Protein AF-A0AAW4UKB0-F1 (afdb_monomer_lite)

InterPro domains:
  IPR007197 Radical SAM [SFLDS00029] (28-83)
  IPR013785 Aldolase-type TIM barrel [G3DSA:3.20.20.70] (5-83)
  IPR058240 Radical SAM superfamily [SSF102114] (22-83)

Organism: NCBI:txid39491

pLDDT: mean 97.52, std 4.56, range [63.75, 98.88]

Sequence (83 aa):
VMAKIPVLEIFGPTIQGEGRVIGRKTMFVRTAGCDYRCSWCDSSFTWDGSMKDEIQMMTAEEIYDRLYEIGGDCFNHVTISGG

Structure (mmCIF, N/CA/C/O backbone):
data_AF-A0AAW4UKB0-F1
#
_entry.id   AF-A0AAW4UKB0-F1
#
loop_
_atom_site.group_PDB
_atom_site.id
_atom_site.type_symbol
_atom_site.label_atom_id
_atom_site.label_alt_id
_atom_site.label_comp_id
_atom_site.label_asym_id
_atom_site.label_entity_id
_atom_site.label_seq_id
_atom_site.pdbx_PDB_ins_code
_atom_site.Cartn_x
_atom_site.Cartn_y
_atom_site.Cartn_z
_atom_site.occupancy
_atom_site.B_iso_or_equiv
_atom_site.auth_seq_id
_atom_site.auth_comp_id
_atom_site.auth_asym_id
_atom_site.auth_atom_id
_atom_site.pdbx_PDB_model_num
ATOM 1 N N . VAL A 1 1 ? -13.569 -9.024 19.962 1.00 63.75 1 VAL A N 1
ATOM 2 C CA . VAL A 1 1 ? -12.309 -8.272 19.755 1.00 63.75 1 VAL A CA 1
ATOM 3 C C . VAL A 1 1 ? -12.208 -8.001 18.267 1.00 63.75 1 VAL A C 1
ATOM 5 O O . VAL A 1 1 ? -12.377 -8.951 17.513 1.00 63.75 1 VAL A O 1
ATOM 8 N N . MET A 1 2 ? -12.061 -6.745 17.842 1.00 79.38 2 MET A N 1
ATOM 9 C CA . MET A 1 2 ? -11.864 -6.436 16.419 1.00 79.38 2 MET A CA 1
ATOM 10 C C . MET A 1 2 ? -10.512 -6.997 15.966 1.00 79.38 2 MET A C 1
ATOM 12 O O . MET A 1 2 ? -9.530 -6.904 16.704 1.00 79.38 2 MET A O 1
ATOM 16 N N . ALA A 1 3 ? -10.479 -7.630 14.793 1.00 92.12 3 ALA A N 1
ATOM 17 C CA . ALA A 1 3 ? -9.246 -8.169 14.235 1.00 92.12 3 ALA A CA 1
ATOM 18 C C . ALA A 1 3 ? -8.304 -7.020 13.852 1.00 92.12 3 ALA A C 1
ATOM 20 O O . ALA A 1 3 ? -8.749 -6.010 13.309 1.00 92.12 3 ALA A O 1
ATOM 21 N N . LYS A 1 4 ? -7.011 -7.185 14.141 1.00 97.38 4 LYS A N 1
ATOM 22 C CA . LYS A 1 4 ? -5.967 -6.240 13.740 1.00 97.38 4 LYS A CA 1
ATOM 23 C C . LYS A 1 4 ? -5.151 -6.811 12.584 1.00 97.38 4 LYS A C 1
ATOM 25 O O . LYS A 1 4 ? -4.872 -8.008 12.564 1.00 97.38 4 LYS A O 1
ATOM 30 N N . ILE A 1 5 ? -4.755 -5.942 11.665 1.00 98.50 5 ILE A N 1
ATOM 31 C CA . ILE A 1 5 ? -4.019 -6.237 10.439 1.00 98.50 5 ILE A CA 1
ATOM 32 C C . ILE A 1 5 ? -2.607 -5.641 10.579 1.00 98.50 5 ILE A C 1
ATOM 34 O O . ILE A 1 5 ? -2.499 -4.476 10.963 1.00 98.50 5 ILE A O 1
ATOM 38 N N . PRO A 1 6 ? -1.534 -6.405 10.302 1.00 98.50 6 PRO A N 1
ATOM 39 C CA . PRO A 1 6 ? -0.163 -5.902 10.340 1.00 98.50 6 PRO A CA 1
ATOM 40 C C . PRO A 1 6 ? 0.148 -5.100 9.070 1.00 98.50 6 PRO A C 1
ATOM 42 O O . PRO A 1 6 ? 0.396 -5.673 8.009 1.00 98.50 6 PRO A O 1
ATOM 45 N N . VAL A 1 7 ? 0.128 -3.775 9.165 1.00 98.75 7 VAL A N 1
ATOM 46 C CA . VAL A 1 7 ? 0.370 -2.859 8.044 1.00 98.75 7 VAL A CA 1
ATOM 47 C C . VAL A 1 7 ? 1.773 -2.264 8.147 1.00 98.75 7 VAL A C 1
ATOM 49 O O . VAL A 1 7 ? 2.186 -1.848 9.225 1.00 98.75 7 VAL A O 1
ATOM 52 N N . LEU A 1 8 ? 2.495 -2.220 7.026 1.00 98.62 8 LEU A N 1
ATOM 53 C CA . LEU A 1 8 ? 3.793 -1.543 6.904 1.00 98.62 8 LEU A CA 1
ATOM 54 C C . LEU A 1 8 ? 3.666 -0.201 6.194 1.00 98.62 8 LEU A C 1
ATOM 56 O O . LEU A 1 8 ? 4.201 0.797 6.659 1.00 98.62 8 LEU A O 1
ATOM 60 N N . GLU A 1 9 ? 2.941 -0.164 5.075 1.00 98.69 9 GLU A N 1
ATOM 61 C CA . GLU A 1 9 ? 2.830 1.047 4.266 1.00 98.69 9 GLU A CA 1
ATOM 62 C C . GLU A 1 9 ? 1.380 1.323 3.872 1.00 98.69 9 GLU A C 1
ATOM 64 O O . GLU A 1 9 ? 0.642 0.421 3.467 1.00 98.69 9 GLU A O 1
ATOM 69 N N . ILE A 1 10 ? 0.995 2.599 3.918 1.00 98.88 10 ILE A N 1
ATOM 70 C CA . ILE A 1 10 ? -0.208 3.126 3.271 1.00 98.88 10 ILE A CA 1
ATOM 71 C C . ILE A 1 10 ? 0.208 4.368 2.489 1.00 98.88 10 ILE A C 1
ATOM 73 O O . ILE A 1 10 ? 0.728 5.318 3.074 1.00 98.88 10 ILE A O 1
ATOM 77 N N . PHE A 1 11 ? -0.002 4.368 1.172 1.00 98.81 11 PHE A N 1
ATOM 78 C CA . PHE A 1 11 ? 0.420 5.475 0.308 1.00 98.81 11 PHE A CA 1
ATOM 79 C C . PHE A 1 11 ? -0.442 5.616 -0.952 1.00 98.81 11 PHE A C 1
ATOM 81 O O . PHE A 1 11 ? -1.194 4.720 -1.335 1.00 98.81 11 PHE A O 1
ATOM 88 N N . GLY A 1 12 ? -0.316 6.766 -1.611 1.00 98.38 12 GLY A N 1
ATOM 89 C CA . GLY A 1 12 ? -1.054 7.141 -2.816 1.00 98.38 12 GLY A CA 1
ATOM 90 C C . GLY A 1 12 ? -1.651 8.553 -2.697 1.00 98.38 12 GLY A C 1
ATOM 91 O O . GLY A 1 12 ? -1.311 9.260 -1.754 1.00 98.38 12 GLY A O 1
ATOM 92 N N . PRO A 1 13 ? -2.520 8.978 -3.632 1.00 98.38 13 PRO A N 1
ATOM 93 C CA . PRO A 1 13 ? -2.898 8.255 -4.842 1.00 98.38 13 PRO A CA 1
ATOM 94 C C . PRO A 1 13 ? -1.701 8.104 -5.788 1.00 98.38 13 PRO A C 1
ATOM 96 O O . PRO A 1 13 ? -1.016 9.071 -6.105 1.00 98.38 13 PRO A O 1
ATOM 99 N N . THR A 1 14 ? -1.454 6.884 -6.250 1.00 98.62 14 THR A N 1
ATOM 100 C CA . THR A 1 14 ? -0.418 6.535 -7.232 1.00 98.62 14 THR A CA 1
ATOM 101 C C . THR A 1 14 ? -1.053 5.796 -8.413 1.00 98.62 14 THR A C 1
ATOM 103 O O . THR A 1 14 ? -2.279 5.721 -8.517 1.00 98.62 14 THR A O 1
ATOM 106 N N . ILE A 1 15 ? -0.247 5.254 -9.321 1.00 98.62 15 ILE A N 1
ATOM 107 C CA . ILE A 1 15 ? -0.680 4.448 -10.462 1.00 98.62 15 ILE A CA 1
ATOM 108 C C . ILE A 1 15 ? -0.316 2.980 -10.210 1.00 98.62 15 ILE A C 1
ATOM 110 O O . ILE A 1 15 ?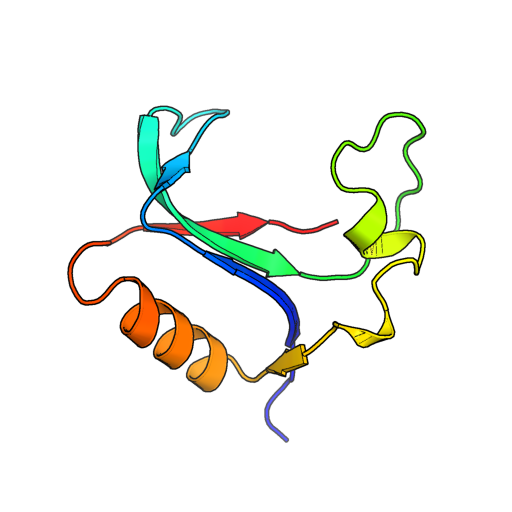 0.820 2.684 -9.853 1.00 98.62 15 ILE A O 1
ATOM 114 N N . GLN A 1 16 ? -1.258 2.050 -10.411 1.00 98.75 16 GLN A N 1
ATOM 115 C CA . GLN A 1 16 ? -0.950 0.618 -10.448 1.00 98.75 16 GLN A CA 1
ATOM 116 C C . GLN A 1 16 ? 0.028 0.358 -11.601 1.00 98.75 16 GLN A C 1
ATOM 118 O O . GLN A 1 16 ? -0.295 0.627 -12.758 1.00 98.75 16 GLN A O 1
ATOM 123 N N . GLY A 1 17 ? 1.215 -0.145 -11.278 1.00 98.62 17 GLY A N 1
ATOM 124 C CA . GLY A 1 17 ? 2.293 -0.371 -12.237 1.00 98.62 17 GLY A CA 1
ATOM 125 C C . GLY A 1 17 ? 2.188 -1.687 -13.001 1.00 98.62 17 GLY A C 1
ATOM 126 O O . GLY A 1 17 ? 2.880 -1.844 -14.000 1.00 98.62 17 GLY A O 1
ATOM 127 N N . GLU A 1 18 ? 1.331 -2.619 -12.568 1.00 98.75 18 GLU A N 1
ATOM 128 C CA . GLU A 1 18 ? 1.380 -4.001 -13.055 1.00 98.75 18 GLU A CA 1
ATOM 129 C C . GLU A 1 18 ? 0.012 -4.644 -13.325 1.00 98.75 18 GLU A C 1
ATOM 131 O O . GLU A 1 18 ? -1.045 -4.224 -12.842 1.00 98.75 18 GLU A O 1
ATOM 136 N N . GLY A 1 19 ? 0.055 -5.731 -14.100 1.00 98.31 19 GLY A N 1
ATOM 137 C CA . GLY A 1 19 ? -1.062 -6.646 -14.299 1.00 98.31 19 GLY A CA 1
ATOM 138 C C . GLY A 1 19 ? -2.245 -6.053 -15.066 1.00 98.31 19 GLY A C 1
ATOM 139 O O . GLY A 1 19 ? -2.126 -5.135 -15.874 1.00 98.31 19 GLY A O 1
ATOM 140 N N . ARG A 1 20 ? -3.430 -6.622 -14.821 1.00 98.44 20 ARG A N 1
ATOM 141 C CA . ARG A 1 20 ? -4.656 -6.339 -15.587 1.00 98.44 20 ARG A CA 1
ATOM 142 C C . ARG A 1 20 ? -5.142 -4.890 -15.476 1.00 98.44 20 ARG A C 1
ATOM 144 O O . ARG A 1 20 ? -5.855 -4.430 -16.362 1.00 98.44 20 ARG A O 1
ATOM 151 N N . VAL A 1 21 ? -4.809 -4.201 -14.387 1.00 98.38 21 VAL A N 1
ATOM 152 C CA . VAL A 1 21 ? -5.248 -2.820 -14.125 1.00 98.38 21 VAL A CA 1
ATOM 153 C C . VAL A 1 21 ? -4.076 -1.839 -14.080 1.00 98.38 21 VAL A C 1
ATOM 155 O O . VAL A 1 21 ? -4.174 -0.793 -13.442 1.00 98.38 21 VAL A O 1
ATOM 158 N N . ILE A 1 22 ? -2.982 -2.158 -14.782 1.00 98.62 22 ILE A N 1
ATOM 159 C CA . ILE A 1 22 ? -1.877 -1.227 -15.024 1.00 98.62 22 ILE A CA 1
ATOM 160 C C . ILE A 1 22 ? -2.399 0.126 -15.540 1.00 98.62 22 ILE A C 1
ATOM 162 O O . ILE A 1 22 ? -3.315 0.189 -16.361 1.00 98.62 22 ILE A O 1
ATOM 166 N N . GLY A 1 23 ? -1.851 1.226 -15.025 1.00 98.56 23 GLY A N 1
ATOM 167 C CA . GLY A 1 23 ? -2.284 2.587 -15.353 1.00 98.56 23 GLY A CA 1
ATOM 168 C C . GLY A 1 23 ? -3.448 3.109 -14.500 1.00 98.56 23 GLY A C 1
ATOM 169 O O . GLY A 1 23 ? -3.773 4.297 -14.558 1.00 98.56 23 GLY A O 1
ATOM 170 N N . ARG A 1 24 ? -4.082 2.269 -13.670 1.00 98.56 24 ARG A N 1
ATOM 171 C CA . ARG A 1 24 ? -5.202 2.692 -12.820 1.00 98.56 24 ARG A CA 1
ATOM 172 C C . ARG A 1 24 ? -4.715 3.505 -11.617 1.00 98.56 24 ARG A C 1
ATOM 174 O O . ARG A 1 24 ? -3.885 3.031 -10.849 1.00 98.56 24 ARG A O 1
ATOM 181 N N . LYS A 1 25 ? -5.294 4.694 -11.399 1.00 98.75 25 LYS A N 1
ATOM 182 C CA . LYS A 1 25 ? -5.092 5.469 -10.162 1.00 98.75 25 LYS A CA 1
ATOM 183 C C . LYS A 1 25 ? -5.608 4.691 -8.949 1.00 98.75 25 LYS A C 1
ATOM 185 O O . LYS A 1 25 ? -6.762 4.266 -8.958 1.00 98.75 25 LYS A O 1
ATOM 190 N N . THR A 1 26 ? -4.779 4.540 -7.921 1.00 98.88 26 THR A N 1
ATOM 191 C CA . THR A 1 26 ? -5.060 3.710 -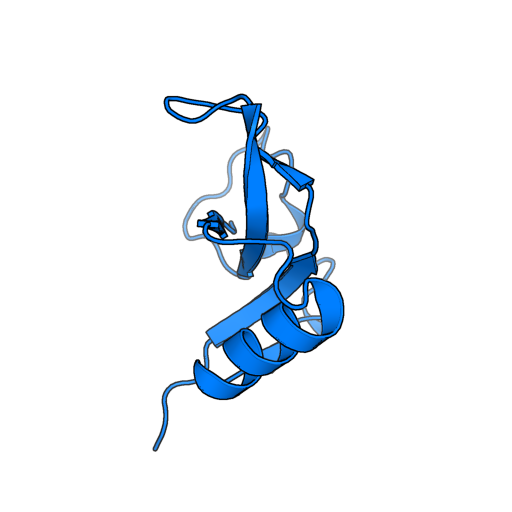6.747 1.00 98.88 26 THR A CA 1
ATOM 192 C C . THR A 1 26 ? -4.343 4.215 -5.497 1.00 98.88 26 THR A C 1
ATOM 194 O O . THR A 1 26 ? -3.280 4.826 -5.590 1.00 98.88 26 THR A O 1
ATOM 197 N N . MET A 1 27 ? -4.890 3.908 -4.325 1.00 98.88 27 MET A N 1
ATOM 198 C CA . MET A 1 27 ? -4.112 3.846 -3.082 1.00 98.88 27 MET A CA 1
ATOM 199 C C . MET A 1 27 ? -3.480 2.458 -2.926 1.00 98.88 27 MET A C 1
ATOM 201 O O . MET A 1 27 ? -3.931 1.503 -3.564 1.00 98.88 27 MET A O 1
ATOM 205 N N . PHE A 1 28 ? -2.471 2.333 -2.074 1.00 98.88 28 PHE A N 1
ATOM 206 C CA . PHE A 1 28 ? -1.860 1.065 -1.686 1.00 98.88 28 PHE A CA 1
ATOM 207 C C . PHE A 1 28 ? -1.915 0.874 -0.174 1.00 98.88 28 PHE A C 1
ATOM 209 O O . PHE A 1 28 ? -1.680 1.817 0.580 1.00 98.88 28 PHE A O 1
ATOM 216 N N . VAL A 1 29 ? -2.182 -0.363 0.241 1.00 98.88 29 VAL A N 1
ATOM 217 C CA . VAL A 1 29 ? -1.965 -0.861 1.604 1.00 98.88 29 VAL A CA 1
ATOM 218 C C . VAL A 1 29 ? -1.044 -2.070 1.485 1.00 98.88 29 VAL A C 1
ATOM 220 O O . VAL A 1 29 ? -1.408 -3.047 0.827 1.00 98.88 29 VAL A O 1
ATOM 223 N N . ARG A 1 30 ? 0.151 -2.000 2.077 1.00 98.81 30 ARG A N 1
ATOM 224 C CA . ARG A 1 30 ? 1.128 -3.095 2.103 1.00 98.81 30 ARG A CA 1
ATOM 225 C C . ARG A 1 30 ? 1.158 -3.724 3.490 1.00 98.81 30 ARG A C 1
ATOM 227 O O . ARG A 1 30 ? 1.509 -3.053 4.461 1.00 98.81 30 ARG A O 1
ATOM 234 N N . THR A 1 31 ? 0.799 -5.000 3.584 1.00 98.81 31 THR A N 1
ATOM 235 C CA . THR A 1 31 ? 0.879 -5.758 4.840 1.00 98.81 31 THR A CA 1
ATOM 236 C C . THR A 1 31 ? 2.273 -6.335 5.073 1.00 98.81 31 THR A C 1
ATOM 238 O O . THR A 1 31 ? 3.050 -6.494 4.131 1.0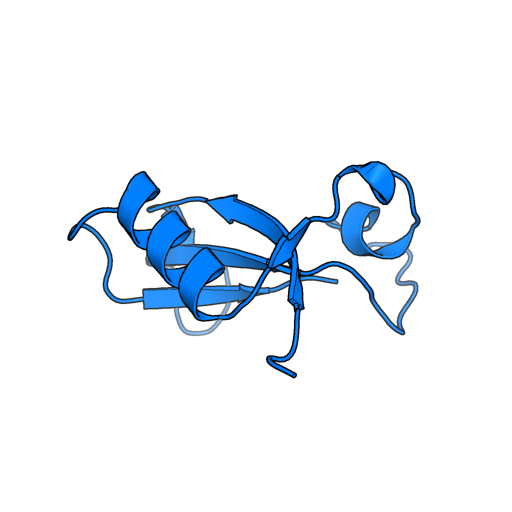0 98.81 31 THR A O 1
ATOM 241 N N . ALA A 1 32 ? 2.571 -6.676 6.325 1.00 98.62 32 ALA A N 1
ATOM 242 C CA . ALA A 1 32 ? 3.737 -7.479 6.682 1.00 98.62 32 ALA A CA 1
ATOM 243 C C . ALA A 1 32 ? 3.398 -8.973 6.743 1.00 98.62 32 ALA A C 1
ATOM 245 O O . ALA A 1 32 ? 2.322 -9.345 7.220 1.00 98.62 32 ALA A O 1
ATOM 246 N N . GLY A 1 33 ? 4.374 -9.807 6.397 1.00 98.31 33 GLY A N 1
ATOM 247 C CA . GLY A 1 33 ? 4.409 -11.233 6.690 1.00 98.31 33 GLY A CA 1
ATOM 248 C C . GLY A 1 33 ? 4.075 -12.135 5.506 1.00 98.31 33 GLY A C 1
ATOM 249 O O . GLY A 1 33 ? 2.904 -12.333 5.198 1.00 98.31 33 GLY A O 1
ATOM 250 N N . CYS A 1 34 ? 5.113 -12.804 4.989 1.00 98.44 34 CYS A N 1
ATOM 251 C CA . CYS A 1 34 ? 5.031 -13.797 3.919 1.00 98.44 34 CYS A CA 1
ATOM 252 C C . CYS A 1 34 ? 5.290 -15.201 4.451 1.00 98.44 34 CYS A C 1
ATOM 254 O O . CYS A 1 34 ? 6.146 -15.393 5.321 1.00 98.44 34 CYS A O 1
ATOM 256 N N . ASP A 1 35 ? 4.652 -16.213 3.876 1.00 98.31 35 ASP A N 1
ATOM 257 C CA . ASP A 1 35 ? 5.007 -17.624 4.058 1.00 98.31 35 ASP A CA 1
ATOM 258 C C . ASP A 1 35 ? 6.095 -18.093 3.068 1.00 98.31 35 ASP A C 1
ATOM 260 O O . ASP A 1 35 ? 6.709 -19.141 3.270 1.00 98.31 35 ASP A O 1
ATOM 264 N N . TYR A 1 36 ? 6.412 -17.286 2.048 1.00 98.25 36 TYR A N 1
ATOM 265 C CA . TYR A 1 36 ? 7.474 -17.539 1.067 1.00 98.25 36 TYR A CA 1
ATOM 266 C C . TYR A 1 36 ? 8.765 -16.776 1.398 1.00 98.25 36 TYR A C 1
ATOM 268 O O . TYR A 1 36 ? 8.773 -15.816 2.163 1.00 98.25 36 TYR A O 1
ATOM 276 N N . ARG A 1 37 ? 9.895 -17.212 0.824 1.00 97.44 37 ARG A N 1
ATOM 277 C CA . ARG A 1 37 ? 11.234 -16.609 1.004 1.00 97.44 37 ARG A CA 1
ATOM 278 C C . ARG A 1 37 ? 11.963 -16.482 -0.338 1.00 97.44 37 ARG A C 1
ATOM 280 O O . ARG A 1 37 ? 13.060 -17.007 -0.522 1.00 97.44 37 ARG A O 1
ATOM 287 N N . CYS A 1 38 ? 11.300 -15.862 -1.315 1.00 98.38 38 CYS A N 1
ATOM 288 C CA . CYS A 1 38 ? 11.816 -15.728 -2.679 1.00 98.38 38 CYS A CA 1
ATOM 289 C C . CYS A 1 38 ? 13.140 -14.946 -2.692 1.00 98.38 38 CYS A C 1
ATOM 291 O O . CYS A 1 38 ? 13.214 -13.851 -2.141 1.00 98.38 38 CYS A O 1
ATOM 293 N N . SER A 1 39 ? 14.164 -15.467 -3.376 1.00 98.12 39 SER A N 1
ATOM 294 C CA . SER A 1 39 ? 15.501 -14.846 -3.446 1.00 98.12 39 SER A CA 1
ATOM 295 C C . SER A 1 39 ? 15.552 -13.525 -4.223 1.00 98.12 39 SER A C 1
ATOM 297 O O . SER A 1 39 ? 16.542 -12.807 -4.145 1.00 98.12 39 SER A O 1
ATOM 299 N N . TRP A 1 40 ? 14.500 -13.216 -4.977 1.00 98.06 40 TRP A N 1
ATOM 300 C CA . TRP A 1 40 ? 14.370 -12.049 -5.854 1.00 98.06 40 TRP A CA 1
ATOM 301 C C . TRP A 1 40 ? 13.179 -11.160 -5.465 1.00 98.06 40 TRP A C 1
ATOM 303 O O . TRP A 1 40 ? 12.689 -10.393 -6.286 1.00 98.06 40 TRP A O 1
ATOM 313 N N . CYS A 1 41 ? 12.683 -11.280 -4.228 1.00 98.44 41 CYS A N 1
ATOM 314 C CA . CYS A 1 41 ? 11.602 -10.427 -3.740 1.00 98.44 41 CYS A CA 1
ATOM 315 C C . CYS A 1 41 ? 12.068 -8.965 -3.686 1.00 98.44 41 CYS A C 1
ATOM 317 O O . CYS A 1 41 ? 12.985 -8.635 -2.938 1.00 98.44 41 CYS A O 1
ATOM 319 N N . ASP A 1 42 ? 11.418 -8.094 -4.453 1.00 98.25 42 ASP A N 1
ATOM 320 C CA . ASP A 1 42 ? 11.692 -6.650 -4.463 1.00 98.25 42 ASP A CA 1
ATOM 321 C C . ASP A 1 42 ? 11.222 -5.924 -3.189 1.00 98.25 42 ASP A C 1
ATOM 323 O O . ASP A 1 42 ? 11.621 -4.792 -2.929 1.00 98.25 42 ASP A O 1
ATOM 327 N N . SER A 1 43 ? 10.398 -6.597 -2.386 1.00 98.00 43 SER A N 1
ATOM 328 C CA . SER A 1 43 ? 9.772 -6.081 -1.173 1.00 98.00 43 SER A CA 1
ATOM 329 C C . SER A 1 43 ? 10.112 -6.961 0.038 1.00 98.00 43 SER A C 1
ATOM 331 O O . SER A 1 43 ? 9.267 -7.155 0.909 1.00 98.00 43 SER A O 1
ATOM 333 N N . SER A 1 44 ? 11.323 -7.539 0.104 1.00 98.44 44 SER A N 1
ATOM 334 C CA . SER A 1 44 ? 11.700 -8.528 1.138 1.00 98.44 44 SER A CA 1
ATOM 335 C C . SER A 1 44 ? 11.550 -8.028 2.576 1.00 98.44 44 SER A C 1
ATOM 337 O O . SER A 1 44 ? 11.256 -8.823 3.468 1.00 98.44 44 SER A O 1
ATOM 339 N N . PHE A 1 45 ? 11.658 -6.711 2.777 1.00 98.31 45 PHE A N 1
ATOM 340 C CA . PHE A 1 45 ? 11.480 -6.024 4.060 1.00 98.31 45 PHE A CA 1
ATOM 341 C C . PHE A 1 45 ? 10.131 -6.318 4.739 1.00 98.31 45 PHE A C 1
ATOM 343 O O . PHE A 1 45 ? 9.989 -6.178 5.953 1.00 98.31 45 PHE A O 1
ATOM 350 N N . THR A 1 46 ? 9.136 -6.754 3.961 1.00 98.38 46 THR A N 1
ATOM 351 C CA . THR A 1 46 ? 7.823 -7.187 4.457 1.00 98.38 46 THR A CA 1
ATOM 352 C C . THR A 1 46 ? 7.876 -8.472 5.289 1.00 98.38 46 THR A C 1
ATOM 354 O O . THR A 1 46 ? 7.006 -8.681 6.137 1.00 98.38 46 THR A O 1
ATOM 357 N N . TRP A 1 47 ? 8.910 -9.309 5.119 1.00 98.25 47 TRP A N 1
ATOM 358 C CA . TRP A 1 47 ? 9.015 -10.621 5.768 1.00 98.25 47 TRP A CA 1
ATOM 359 C C . TRP A 1 47 ? 10.398 -10.989 6.321 1.00 98.25 47 TRP A C 1
ATOM 361 O O . TRP A 1 47 ? 10.486 -11.922 7.126 1.00 98.25 47 TRP A O 1
ATOM 371 N N . ASP A 1 48 ? 11.479 -10.317 5.920 1.00 97.81 48 ASP A N 1
ATOM 372 C CA . ASP A 1 48 ? 12.848 -10.622 6.374 1.00 97.81 48 ASP A CA 1
ATOM 373 C C . ASP A 1 48 ? 13.162 -10.089 7.787 1.00 97.81 48 ASP A C 1
ATOM 375 O O . ASP A 1 48 ? 14.162 -10.471 8.398 1.00 97.81 48 ASP A O 1
ATOM 379 N N . GLY A 1 49 ? 12.261 -9.270 8.337 1.00 97.12 49 GLY A N 1
ATOM 380 C CA . GLY A 1 49 ? 12.344 -8.705 9.679 1.00 97.12 49 GLY A CA 1
ATOM 381 C C . GLY A 1 49 ? 13.060 -7.358 9.759 1.00 97.12 49 GLY A C 1
ATOM 382 O O . GLY A 1 49 ? 13.092 -6.791 10.851 1.00 97.12 49 GLY A O 1
ATOM 383 N N . SER A 1 50 ? 13.579 -6.816 8.651 1.00 97.94 50 SER A N 1
ATOM 384 C CA . SER A 1 50 ? 14.310 -5.541 8.644 1.00 97.94 50 SER A CA 1
ATOM 385 C C . SER A 1 50 ? 13.456 -4.348 9.080 1.00 97.94 50 SER A C 1
ATOM 387 O O . SER A 1 50 ? 14.000 -3.384 9.606 1.00 97.94 50 SER A O 1
ATOM 389 N N . MET A 1 51 ? 12.134 -4.423 8.889 1.00 97.94 51 MET A N 1
ATOM 390 C CA . MET A 1 51 ? 11.163 -3.382 9.264 1.00 97.94 51 MET A CA 1
ATOM 391 C C . MET A 1 51 ? 10.131 -3.878 10.287 1.00 97.94 51 MET A C 1
ATOM 393 O O . MET A 1 51 ? 9.024 -3.353 10.384 1.00 97.94 51 MET A O 1
ATOM 397 N N . LYS A 1 52 ? 10.459 -4.912 11.071 1.00 97.44 52 LYS A N 1
ATOM 398 C CA . LYS A 1 52 ? 9.506 -5.505 12.024 1.00 97.44 52 LYS A CA 1
ATOM 399 C C . LYS A 1 52 ? 8.981 -4.498 13.055 1.00 97.44 52 LYS A C 1
ATOM 401 O O . LYS A 1 52 ? 7.813 -4.573 13.430 1.00 97.44 52 LYS A O 1
ATOM 406 N N . ASP A 1 53 ? 9.827 -3.566 13.485 1.00 98.00 53 ASP A N 1
ATOM 407 C CA . ASP A 1 53 ? 9.473 -2.544 14.478 1.00 98.00 53 ASP A CA 1
ATOM 408 C C . ASP A 1 53 ? 8.597 -1.420 13.895 1.00 98.00 53 ASP A C 1
ATOM 410 O O . ASP A 1 53 ? 8.023 -0.632 14.644 1.00 98.00 53 ASP A O 1
ATOM 414 N N . GLU A 1 54 ? 8.448 -1.367 12.568 1.00 98.19 54 GLU A N 1
ATOM 415 C CA . GLU A 1 54 ? 7.601 -0.398 11.864 1.00 98.19 54 GLU A CA 1
ATOM 416 C C . GLU A 1 54 ? 6.177 -0.926 11.624 1.00 98.19 54 GLU A C 1
ATOM 418 O O . GLU A 1 54 ? 5.301 -0.173 11.203 1.00 98.19 54 GLU A O 1
ATOM 423 N N . ILE A 1 55 ? 5.916 -2.206 11.919 1.00 98.56 55 ILE A N 1
ATOM 424 C CA . ILE A 1 55 ? 4.602 -2.826 11.723 1.00 98.56 55 ILE A CA 1
ATOM 425 C C . ILE A 1 55 ? 3.567 -2.181 12.649 1.00 98.56 55 ILE A C 1
ATOM 427 O O . ILE A 1 55 ? 3.654 -2.257 13.877 1.00 98.56 55 ILE A O 1
ATOM 431 N N . GLN A 1 56 ? 2.513 -1.635 12.050 1.00 98.56 56 GLN A N 1
ATOM 432 C CA . GLN A 1 56 ? 1.368 -1.077 12.756 1.00 98.56 56 GLN A CA 1
ATOM 433 C C . GLN A 1 56 ? 0.206 -2.069 12.746 1.00 98.56 56 GLN A C 1
ATOM 435 O O . GLN A 1 56 ? -0.268 -2.494 11.695 1.00 98.56 56 GLN A O 1
ATOM 440 N N . MET A 1 57 ? -0.277 -2.440 13.933 1.00 98.38 57 MET A N 1
ATOM 441 C CA . MET A 1 57 ? -1.443 -3.316 14.078 1.00 98.38 57 MET A CA 1
ATOM 442 C C . MET A 1 57 ? -2.725 -2.483 14.056 1.00 98.38 57 MET A C 1
ATOM 444 O O . MET A 1 57 ? -3.138 -1.970 15.102 1.00 98.38 57 MET A O 1
ATOM 448 N N . MET A 1 58 ? -3.346 -2.393 12.880 1.00 98.50 58 MET A N 1
ATOM 449 C CA . MET A 1 58 ? -4.483 -1.509 12.607 1.00 98.50 58 MET A CA 1
ATOM 450 C C . MET A 1 58 ? -5.803 -2.278 12.459 1.00 98.50 58 MET A C 1
ATOM 452 O O . MET A 1 58 ? -5.807 -3.413 11.980 1.00 98.50 58 MET A O 1
ATOM 456 N N . THR A 1 59 ? -6.937 -1.692 12.835 1.00 98.50 59 THR A N 1
ATOM 457 C CA . THR A 1 59 ? -8.263 -2.193 12.434 1.00 98.50 59 THR A CA 1
ATOM 458 C C . THR A 1 59 ? -8.591 -1.780 10.996 1.00 98.50 59 THR A C 1
ATOM 460 O O . THR A 1 59 ? -7.891 -0.971 10.385 1.00 98.50 59 THR A O 1
ATOM 463 N N . ALA A 1 60 ? -9.663 -2.335 10.425 1.00 98.19 60 ALA A N 1
ATOM 464 C CA . ALA A 1 60 ? -10.111 -1.946 9.088 1.00 98.19 60 ALA A CA 1
ATOM 465 C C . ALA A 1 60 ? -10.526 -0.465 9.030 1.00 98.19 60 ALA A C 1
ATOM 467 O O . ALA A 1 60 ? -10.249 0.212 8.042 1.00 98.19 60 ALA A O 1
ATOM 468 N N . GLU A 1 61 ? -11.148 0.034 10.098 1.00 98.12 61 GLU A N 1
ATOM 469 C CA . GLU A 1 61 ? -11.550 1.431 10.254 1.00 98.12 61 GLU A CA 1
ATOM 470 C C . GLU A 1 61 ? -10.326 2.352 10.299 1.00 98.12 61 GLU A C 1
ATOM 472 O O . GLU A 1 61 ? -10.268 3.314 9.543 1.00 98.12 61 GLU A O 1
ATOM 477 N N . GLU A 1 62 ? -9.296 2.005 11.080 1.00 98.62 62 GLU A N 1
ATOM 478 C CA . GLU A 1 62 ? -8.052 2.787 11.150 1.00 98.62 62 GLU A CA 1
ATOM 479 C C . GLU A 1 62 ? -7.340 2.861 9.784 1.00 98.62 62 GLU A C 1
ATOM 481 O O . GLU A 1 62 ? -6.818 3.910 9.404 1.00 98.62 62 GLU A O 1
ATOM 486 N N . ILE A 1 63 ? -7.334 1.765 9.011 1.00 98.75 63 ILE A N 1
ATOM 487 C CA . ILE A 1 63 ? -6.771 1.749 7.648 1.00 98.75 63 ILE A CA 1
ATOM 488 C C . ILE A 1 63 ? -7.592 2.643 6.716 1.00 98.75 63 ILE A C 1
ATOM 490 O O . ILE A 1 63 ? -7.025 3.403 5.930 1.00 98.75 63 ILE A O 1
ATOM 494 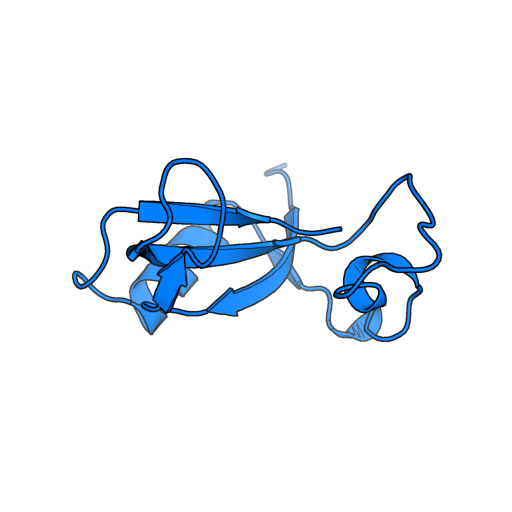N N . TYR A 1 64 ? -8.920 2.552 6.787 1.00 98.38 64 TYR A N 1
ATOM 495 C CA . TYR A 1 64 ? -9.824 3.359 5.973 1.00 98.38 64 TYR A CA 1
ATOM 496 C C . TYR A 1 64 ? -9.656 4.855 6.255 1.00 98.38 64 TYR A C 1
ATOM 498 O O . TYR A 1 64 ? -9.492 5.639 5.318 1.00 98.38 64 TYR A O 1
ATOM 506 N N . ASP A 1 65 ? -9.609 5.238 7.529 1.00 98.56 65 ASP A N 1
ATOM 507 C CA . ASP A 1 65 ? -9.401 6.623 7.946 1.00 98.56 65 ASP A CA 1
ATOM 508 C C . ASP A 1 65 ? -8.054 7.147 7.437 1.00 98.56 65 ASP A C 1
ATOM 510 O O . ASP A 1 65 ? -7.985 8.241 6.875 1.00 98.56 65 ASP A O 1
ATOM 514 N N . ARG A 1 66 ? -6.992 6.334 7.518 1.00 98.69 66 ARG A N 1
ATOM 515 C CA . ARG A 1 66 ? -5.664 6.700 7.008 1.00 98.69 66 ARG A CA 1
ATOM 516 C C . ARG A 1 66 ? -5.634 6.859 5.484 1.00 98.69 66 ARG A C 1
ATOM 518 O O . ARG A 1 66 ? -4.966 7.757 4.971 1.00 98.69 66 ARG A O 1
ATOM 525 N N . LEU A 1 67 ? -6.358 6.016 4.746 1.00 98.81 67 LEU A N 1
ATOM 526 C CA . LEU A 1 67 ? -6.502 6.149 3.292 1.00 98.81 67 LEU A CA 1
ATOM 527 C C . LEU A 1 67 ? -7.177 7.473 2.917 1.00 98.81 67 LEU A C 1
ATOM 529 O O . LEU A 1 67 ? -6.714 8.147 1.997 1.00 98.81 67 LEU A O 1
ATOM 533 N N . TYR A 1 68 ? -8.232 7.857 3.638 1.00 98.38 68 TYR A N 1
ATOM 534 C CA . TYR A 1 68 ? -8.923 9.131 3.432 1.00 98.38 68 TYR A CA 1
ATOM 535 C C . TYR A 1 68 ? -8.099 10.339 3.879 1.00 98.38 68 TYR A C 1
ATOM 537 O O . TYR A 1 68 ? -8.127 11.364 3.203 1.00 98.38 68 TYR A O 1
ATOM 545 N N . GLU A 1 69 ? -7.321 10.225 4.954 1.00 98.62 69 GLU A N 1
ATOM 546 C CA . GLU A 1 69 ? -6.414 11.285 5.406 1.00 98.62 69 GLU A CA 1
ATOM 547 C C . GLU A 1 69 ? -5.371 11.633 4.331 1.00 98.62 69 GLU A C 1
ATOM 549 O O . GLU A 1 69 ? -5.080 12.804 4.096 1.00 98.62 69 GLU A O 1
ATOM 554 N N . ILE A 1 70 ? -4.829 10.618 3.651 1.00 98.56 70 ILE A N 1
ATOM 555 C CA . ILE A 1 70 ? -3.813 10.802 2.607 1.00 98.56 70 ILE A CA 1
ATOM 556 C C . ILE A 1 70 ? -4.457 11.174 1.264 1.00 98.56 70 ILE A C 1
ATOM 558 O O . ILE A 1 70 ? -4.010 12.092 0.577 1.00 98.56 70 ILE A O 1
ATOM 562 N N . GLY A 1 71 ? -5.469 10.412 0.846 1.00 98.06 71 GLY A N 1
ATOM 563 C CA . GLY A 1 71 ? -6.018 10.462 -0.506 1.00 98.06 71 GLY A CA 1
ATOM 564 C C . GLY A 1 71 ? -7.228 11.377 -0.680 1.00 98.06 71 GLY A C 1
ATOM 565 O O . GLY A 1 71 ? -7.536 11.735 -1.819 1.00 98.06 71 GLY A O 1
ATOM 566 N N . GLY A 1 72 ? -7.923 11.745 0.400 1.00 98.00 72 GLY A N 1
ATOM 567 C CA . GLY A 1 72 ? -9.214 12.434 0.347 1.00 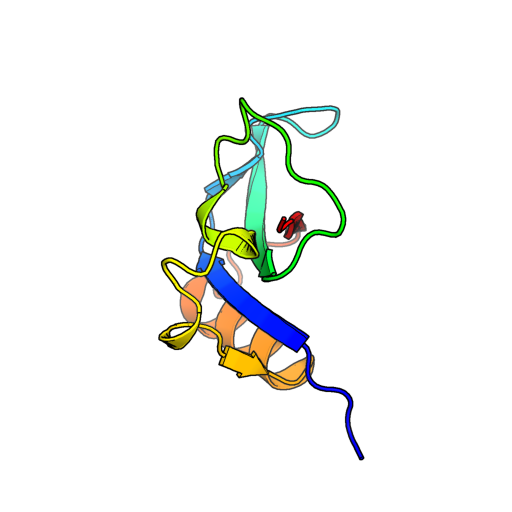98.00 72 GLY A CA 1
ATOM 568 C C . GLY A 1 72 ? -10.193 11.754 -0.616 1.00 98.00 72 GLY A C 1
ATOM 569 O O . GLY A 1 72 ? -10.191 10.536 -0.775 1.00 98.00 72 GLY A O 1
ATOM 570 N N . ASP A 1 73 ? -10.961 12.551 -1.355 1.00 97.62 73 ASP A N 1
ATOM 571 C CA . ASP A 1 73 ? -11.869 12.054 -2.401 1.00 97.62 73 ASP A CA 1
ATOM 572 C C . ASP A 1 73 ? -11.163 11.773 -3.748 1.00 97.62 73 ASP A C 1
ATOM 574 O O . ASP A 1 73 ? -11.801 11.549 -4.780 1.00 97.62 73 ASP A O 1
ATOM 578 N N . CYS A 1 74 ? -9.825 11.788 -3.786 1.00 97.81 74 CYS A N 1
ATOM 579 C CA . CYS A 1 74 ? -9.051 11.652 -5.022 1.00 97.81 74 CYS A CA 1
ATOM 580 C C . CYS A 1 74 ? -8.763 10.198 -5.425 1.00 97.81 74 CYS A C 1
ATOM 582 O O . CYS A 1 74 ? -7.978 9.979 -6.356 1.00 97.81 74 CYS A O 1
ATOM 584 N N . PHE A 1 75 ? -9.395 9.201 -4.808 1.00 98.44 75 PHE A N 1
ATOM 585 C CA . PHE A 1 75 ? -9.266 7.794 -5.186 1.00 98.44 75 PHE A CA 1
ATOM 586 C C . PHE A 1 75 ? -10.609 7.061 -5.111 1.00 98.44 75 PHE A C 1
ATOM 588 O O . PHE A 1 75 ? -11.518 7.436 -4.387 1.00 98.44 75 PHE A O 1
ATOM 595 N N . ASN A 1 76 ? -10.733 5.994 -5.895 1.00 98.25 76 ASN A N 1
ATOM 596 C CA . ASN A 1 76 ? -11.867 5.065 -5.847 1.00 98.25 76 ASN A CA 1
ATOM 597 C C . ASN A 1 76 ? -11.415 3.620 -6.113 1.00 98.25 76 ASN A C 1
ATOM 599 O O . ASN A 1 76 ? -12.173 2.791 -6.612 1.00 98.25 76 ASN A O 1
ATOM 603 N N . HIS A 1 77 ? -10.137 3.350 -5.849 1.00 98.75 77 HIS A N 1
ATOM 604 C CA . HIS A 1 77 ? -9.496 2.052 -5.996 1.00 98.75 77 HIS A CA 1
ATOM 605 C C . HIS A 1 77 ? -8.384 1.943 -4.951 1.00 98.75 77 HIS A C 1
ATOM 607 O O . HIS A 1 77 ? -7.649 2.910 -4.726 1.00 98.75 77 HIS A O 1
ATOM 613 N N . VAL A 1 78 ? -8.267 0.772 -4.329 1.00 98.88 78 VAL A N 1
ATOM 614 C CA . VAL A 1 78 ? -7.223 0.443 -3.356 1.00 98.88 78 VAL A CA 1
ATOM 615 C C . VAL A 1 78 ? -6.623 -0.897 -3.759 1.00 98.88 78 VAL A C 1
ATOM 617 O O . VAL A 1 78 ? -7.353 -1.865 -3.969 1.00 98.88 78 VAL A O 1
ATOM 620 N N . THR A 1 79 ? -5.301 -0.954 -3.869 1.00 98.88 79 THR A N 1
ATOM 621 C CA . THR A 1 79 ? -4.554 -2.194 -4.061 1.00 98.88 79 THR A CA 1
ATOM 622 C C . THR A 1 79 ? -4.063 -2.661 -2.700 1.00 98.88 79 THR A C 1
ATOM 624 O O . THR A 1 79 ? -3.277 -1.971 -2.052 1.00 98.88 79 THR A O 1
ATOM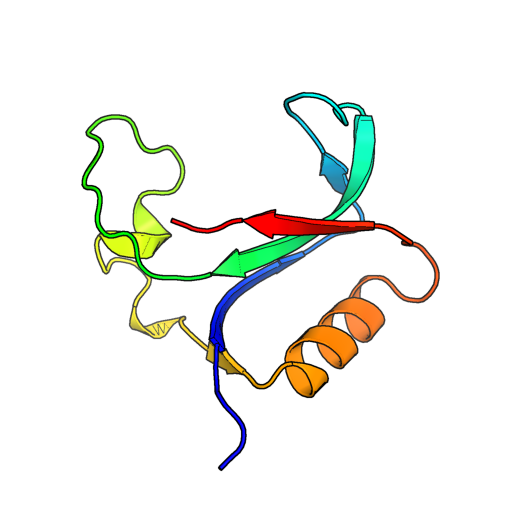 627 N N . ILE A 1 80 ? -4.515 -3.837 -2.273 1.00 98.75 80 ILE A N 1
ATOM 628 C CA . ILE A 1 80 ? -3.934 -4.527 -1.122 1.00 98.75 80 ILE A CA 1
ATOM 629 C C . ILE A 1 80 ? -2.808 -5.402 -1.660 1.00 98.75 80 ILE A C 1
ATOM 631 O O . ILE A 1 80 ? -3.033 -6.255 -2.518 1.00 98.75 80 ILE A O 1
ATOM 635 N N . SER A 1 81 ? -1.601 -5.141 -1.184 1.00 98.44 81 SER A N 1
ATOM 636 C CA . SER A 1 81 ? -0.405 -5.920 -1.472 1.00 98.44 81 SER A CA 1
ATOM 637 C C . SER A 1 81 ? 0.283 -6.239 -0.149 1.00 98.44 81 SER A C 1
ATOM 639 O O . SER A 1 81 ? -0.278 -6.057 0.932 1.00 98.44 81 SER A O 1
ATOM 641 N N . GLY A 1 82 ? 1.513 -6.705 -0.217 1.00 98.00 82 GLY A N 1
ATOM 642 C CA . GLY A 1 82 ? 2.251 -7.108 0.952 1.00 98.00 82 GLY A CA 1
ATOM 643 C C . GLY A 1 82 ? 3.440 -7.927 0.539 1.00 98.00 82 GLY A C 1
ATOM 644 O O . GLY A 1 82 ? 4.110 -7.655 -0.460 1.00 98.00 82 GLY A O 1
ATOM 645 N N . GLY A 1 83 ? 3.633 -8.938 1.345 1.00 85.19 83 GLY A N 1
ATOM 646 C CA . GLY A 1 83 ? 4.699 -9.897 1.293 1.00 85.19 83 GLY A CA 1
ATOM 647 C C . GLY A 1 83 ? 4.588 -10.576 2.615 1.00 85.19 83 GLY A C 1
ATOM 648 O O . GLY A 1 83 ? 5.206 -10.112 3.596 1.00 85.19 83 GLY A O 1
#

Secondary structure (DSSP, 8-state):
----EEEEEEEEEEE--SGGGTT-EEEEEEE---S---TT-TTGGGTSSTTGGG-EEE-HHHHHHHHHHHHTTS-S-EEEE--

Radius of gyration: 13.47 Å; chains: 1; bounding box: 28×30×35 Å

Foldseek 3Di:
DFAWFWWQDWDDQDADCDDPRGRDGEIETAGADDPDDDPPDPQCCSHPVVCVVRTDGHGPVRSVVVNCVHQPVNDDHYDYHYD